Protein AF-A0A535AZI7-F1 (afdb_monomer)

Foldseek 3Di:
DDDPDPCVVVQQVPWDKDKDWDDWDDDDQKIKIWIKIWTDGDQDDTFMWTWIWMWGDPPDPDIDTDIDTDTDDDDRPDDDDPDPVNSVVVVVVVVVVVSVVVVVVVVVVVVVCPVVVPPPDDDPPDDDDDDDDD

Radius of gyration: 25.61 Å; Cα contacts (8 Å, |Δi|>4): 150; chains: 1; bounding box: 76×60×60 Å

Sequence (134 aa):
MLEADPHAADDVAGAVVVLGMAPAARHASTTTRTMAWALIGPHTARPLLEADLELGSLGHGRSQLAVAGRYYVPGSGTNRHIDRGTAHRVGEATIKEFVDGLTDQVHALSRGGVAMGACAGRPRHRNHASAATR

Secondary structure (DSSP, 8-state):
--PPPHHHHHHHTT-EEEEEEPPPEEETTEEEEEEEEEEE-SS----EEEEEEEEEE-STT-EEEEEEEEEE----SSS----HHHHHHHH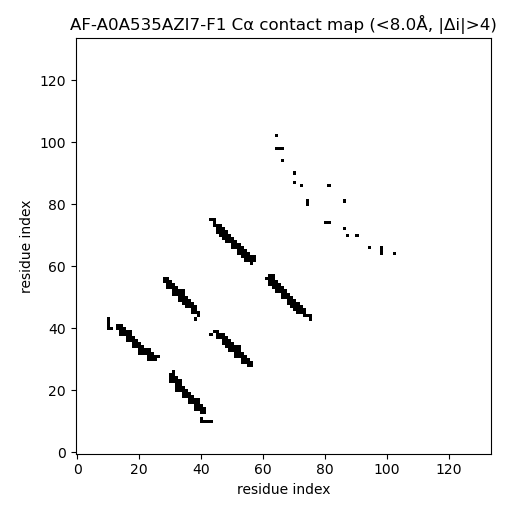HHHHHHHHHHHHHHHHHHHHHGGGGS-----------------

pLDDT: mean 71.95, std 17.39, range [35.72, 94.0]

Mean predicted aligned error: 13.88 Å

Solvent-accessible surface area (backbone atoms only — not comparable to full-atom values): 8251 Å² total; per-residue (Å²): 134,88,76,76,62,77,58,61,57,54,41,55,65,80,39,44,77,48,76,48,70,54,75,75,46,76,55,94,73,30,39,38,28,46,34,36,35,34,48,49,35,95,82,54,69,53,40,31,41,44,32,39,40,36,42,30,69,59,61,91,95,37,68,43,79,48,77,52,70,49,67,45,77,57,84,66,97,63,100,65,82,75,51,70,68,60,53,47,51,52,40,51,52,52,53,49,54,50,53,53,54,51,51,52,49,53,51,53,52,58,68,64,47,66,72,74,74,69,77,83,74,77,80,82,84,84,76,76,88,78,90,84,82,137

Structure (mmCIF, N/CA/C/O backbone):
data_AF-A0A535AZI7-F1
#
_entry.id   AF-A0A535AZI7-F1
#
loop_
_atom_site.group_PDB
_atom_site.id
_atom_site.type_symbol
_atom_site.label_atom_id
_atom_site.label_alt_id
_atom_site.label_comp_id
_atom_site.label_asym_id
_atom_site.label_entity_id
_atom_site.label_seq_id
_atom_site.pdbx_PDB_ins_code
_atom_site.Cartn_x
_atom_site.Cartn_y
_atom_site.Cartn_z
_atom_site.occupancy
_atom_site.B_iso_or_equiv
_atom_site.auth_seq_id
_atom_site.auth_comp_id
_atom_site.auth_asym_id
_atom_site.auth_atom_id
_atom_site.pdbx_PDB_model_num
ATOM 1 N N . MET A 1 1 ? 11.833 17.583 -22.728 1.00 35.72 1 MET A N 1
ATOM 2 C CA . MET A 1 1 ? 11.196 16.575 -23.595 1.00 35.72 1 MET A CA 1
ATOM 3 C C . MET A 1 1 ? 11.575 15.215 -23.024 1.00 35.72 1 MET A C 1
ATOM 5 O O . MET A 1 1 ? 12.743 14.856 -23.086 1.00 35.72 1 MET A O 1
ATOM 9 N N . LEU A 1 2 ? 10.658 14.577 -22.283 1.00 41.97 2 LEU A N 1
ATOM 10 C CA . LEU A 1 2 ? 10.8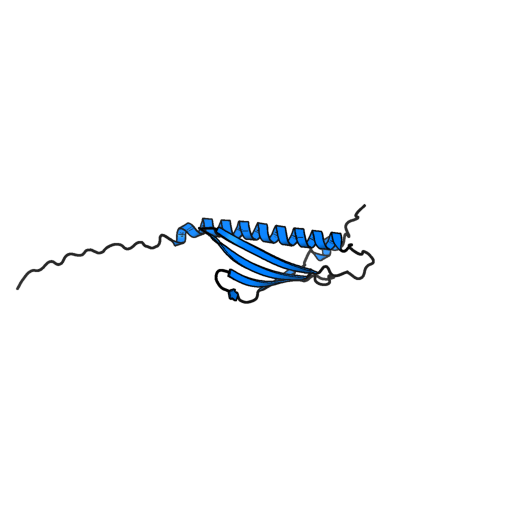66 13.243 -21.707 1.00 41.97 2 LEU A CA 1
ATOM 11 C C . LEU A 1 2 ? 10.588 12.215 -22.807 1.00 41.97 2 LEU A C 1
ATOM 13 O O . LEU A 1 2 ? 9.430 11.917 -23.069 1.00 41.97 2 LEU A O 1
ATOM 17 N N . GLU A 1 3 ? 11.626 11.679 -23.440 1.00 40.59 3 GLU A N 1
ATOM 18 C CA . GLU A 1 3 ? 11.460 10.486 -24.274 1.00 40.59 3 GLU A CA 1
ATOM 19 C C . GLU A 1 3 ? 11.313 9.281 -23.338 1.00 40.59 3 GLU A C 1
ATOM 21 O O . GLU A 1 3 ? 12.212 9.009 -22.530 1.00 40.59 3 GLU A O 1
ATOM 26 N N . ALA A 1 4 ? 10.163 8.607 -23.375 1.00 48.31 4 ALA A N 1
ATOM 27 C CA . ALA A 1 4 ? 9.958 7.357 -22.650 1.00 48.31 4 ALA A CA 1
ATOM 28 C C . ALA A 1 4 ? 11.017 6.348 -23.115 1.00 48.31 4 ALA A C 1
ATOM 30 O O . ALA A 1 4 ? 11.252 6.214 -24.312 1.00 48.31 4 ALA A O 1
ATOM 31 N N . ASP A 1 5 ? 11.696 5.690 -22.174 1.00 51.00 5 ASP A N 1
ATOM 32 C CA . ASP A 1 5 ? 12.575 4.579 -22.532 1.00 51.00 5 ASP A CA 1
ATOM 33 C C . ASP A 1 5 ? 11.686 3.465 -23.110 1.00 51.00 5 ASP A C 1
ATOM 35 O O . ASP A 1 5 ? 10.806 2.984 -22.386 1.00 51.00 5 ASP A O 1
ATOM 39 N N . PRO A 1 6 ? 11.850 3.086 -24.390 1.00 53.31 6 PRO A N 1
ATOM 40 C CA . PRO A 1 6 ? 11.009 2.071 -25.014 1.00 53.31 6 PRO A CA 1
ATOM 41 C C . PRO A 1 6 ? 11.120 0.715 -24.305 1.00 53.31 6 PRO A C 1
ATOM 43 O O . PRO A 1 6 ? 10.167 -0.056 -24.348 1.00 53.31 6 PRO A O 1
ATOM 46 N N . HIS A 1 7 ? 12.215 0.458 -23.579 1.00 51.09 7 HIS A N 1
ATOM 47 C CA . HIS A 1 7 ? 12.417 -0.777 -22.823 1.00 51.09 7 HIS A CA 1
ATOM 48 C C . HIS A 1 7 ? 11.859 -0.731 -21.398 1.00 51.09 7 HIS A C 1
ATOM 50 O O . HIS A 1 7 ? 11.711 -1.776 -20.771 1.00 51.09 7 HIS A O 1
ATOM 56 N N . ALA A 1 8 ? 11.481 0.443 -20.877 1.00 53.09 8 ALA A N 1
ATOM 57 C CA . ALA A 1 8 ? 10.835 0.523 -19.564 1.00 53.09 8 ALA A CA 1
ATOM 58 C C . ALA A 1 8 ? 9.454 -0.153 -19.564 1.00 53.09 8 ALA A C 1
ATOM 60 O O . ALA A 1 8 ? 9.037 -0.703 -18.548 1.00 53.09 8 ALA A O 1
ATOM 61 N N . ALA A 1 9 ? 8.748 -0.126 -20.697 1.00 49.47 9 ALA A N 1
ATOM 62 C CA . ALA A 1 9 ? 7.496 -0.857 -20.867 1.00 49.47 9 ALA A CA 1
ATOM 63 C C . ALA A 1 9 ? 7.734 -2.373 -20.993 1.00 49.47 9 ALA A C 1
ATOM 65 O O . ALA A 1 9 ? 6.983 -3.153 -20.406 1.00 49.47 9 ALA A O 1
ATOM 66 N N . ASP A 1 10 ? 8.806 -2.775 -21.687 1.00 52.09 10 ASP A N 1
ATOM 67 C CA . ASP A 1 10 ? 9.213 -4.179 -21.834 1.00 52.09 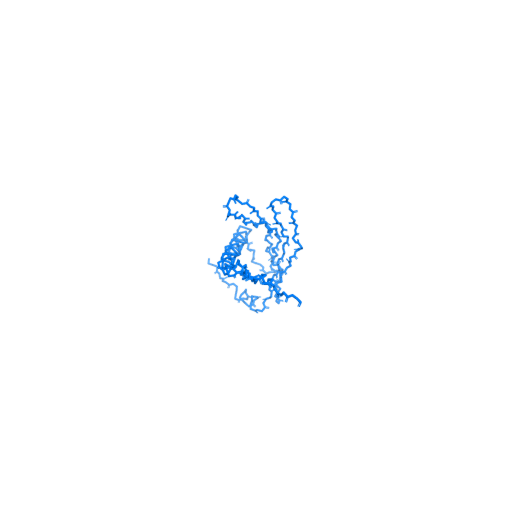10 ASP A CA 1
ATOM 68 C C . ASP A 1 10 ? 9.636 -4.801 -20.492 1.00 52.09 10 ASP A C 1
ATOM 70 O O . ASP A 1 10 ? 9.344 -5.964 -20.232 1.00 52.09 10 ASP A O 1
ATOM 74 N N . ASP A 1 11 ? 10.241 -4.016 -19.595 1.00 55.28 11 ASP A N 1
ATOM 75 C CA . ASP A 1 11 ? 10.614 -4.460 -18.246 1.00 55.28 11 ASP A CA 1
ATOM 76 C C . ASP A 1 11 ? 9.398 -4.728 -17.347 1.00 55.28 11 ASP A C 1
ATOM 78 O O . ASP A 1 11 ? 9.454 -5.594 -16.475 1.00 55.28 11 ASP A O 1
ATOM 82 N N . VAL A 1 12 ? 8.285 -4.016 -17.557 1.00 58.59 12 VAL A N 1
ATOM 83 C CA . VAL A 1 12 ? 7.013 -4.276 -16.857 1.00 58.59 12 VAL A CA 1
ATOM 84 C C . VAL A 1 12 ? 6.281 -5.464 -17.489 1.00 58.59 12 VAL A C 1
ATOM 86 O O . VAL A 1 12 ? 5.614 -6.227 -16.784 1.00 58.59 12 VAL A O 1
ATOM 89 N N . ALA A 1 13 ? 6.421 -5.656 -18.803 1.00 58.25 13 ALA A N 1
ATOM 90 C CA . ALA A 1 13 ? 5.830 -6.759 -19.551 1.00 58.25 13 ALA A CA 1
ATOM 91 C C . ALA A 1 13 ? 6.506 -8.098 -19.194 1.00 58.25 13 ALA A C 1
ATOM 93 O O . ALA A 1 13 ? 7.427 -8.570 -19.850 1.00 58.25 13 ALA A O 1
ATOM 94 N N . GLY A 1 14 ? 6.016 -8.731 -18.128 1.00 64.12 14 GLY A N 1
ATOM 95 C CA . GLY A 1 14 ? 6.558 -9.983 -17.589 1.00 64.12 14 GLY A CA 1
ATOM 96 C C . GLY A 1 14 ? 7.166 -9.841 -16.196 1.00 64.12 14 GLY A C 1
ATOM 97 O O . GLY A 1 14 ? 7.587 -10.843 -15.616 1.00 64.12 14 GLY A O 1
ATOM 98 N N . ALA A 1 15 ? 7.171 -8.633 -15.627 1.00 68.50 15 ALA A N 1
ATOM 99 C CA . ALA A 1 15 ? 7.546 -8.456 -14.239 1.00 68.50 15 ALA A CA 1
ATOM 100 C C . ALA A 1 15 ? 6.474 -9.005 -13.293 1.00 68.50 15 ALA A C 1
ATOM 102 O O . ALA A 1 15 ? 5.272 -8.793 -13.465 1.00 68.50 15 ALA A O 1
ATOM 103 N N . VAL A 1 16 ? 6.929 -9.683 -12.244 1.00 73.44 16 VAL A N 1
ATOM 104 C CA . VAL A 1 16 ? 6.080 -10.177 -11.161 1.00 73.44 16 VAL A CA 1
ATOM 105 C C . VAL A 1 16 ? 6.272 -9.286 -9.943 1.00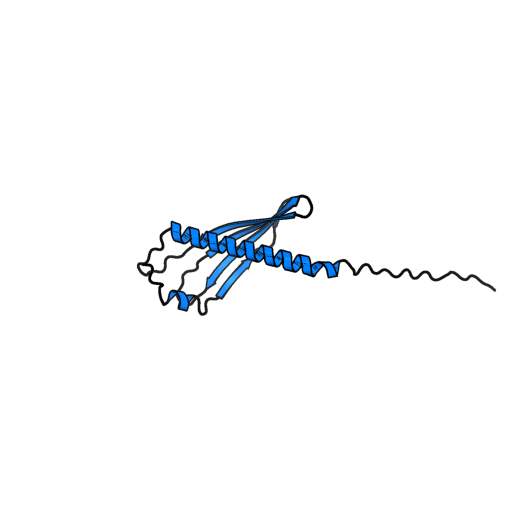 73.44 16 VAL A C 1
ATOM 107 O O . VAL A 1 16 ? 7.401 -9.001 -9.541 1.00 73.44 16 VAL A O 1
ATOM 110 N N . VAL A 1 17 ? 5.168 -8.871 -9.321 1.00 79.31 17 VAL A N 1
ATOM 111 C CA . VAL A 1 17 ? 5.203 -8.223 -8.007 1.00 79.31 17 VAL A CA 1
ATOM 112 C C . VAL A 1 17 ? 5.176 -9.306 -6.939 1.00 79.31 17 VAL A C 1
ATOM 114 O O . VAL A 1 17 ? 4.196 -10.039 -6.806 1.00 79.31 17 VAL A O 1
ATOM 117 N N . VAL A 1 18 ? 6.249 -9.403 -6.158 1.00 84.00 18 VAL A N 1
ATOM 118 C CA . VAL A 1 18 ? 6.285 -10.272 -4.979 1.00 84.00 18 VAL A CA 1
ATOM 119 C C . VAL A 1 18 ? 5.966 -9.433 -3.757 1.00 84.00 18 VAL A C 1
ATOM 121 O O . VAL A 1 18 ? 6.718 -8.519 -3.429 1.00 84.00 18 VAL A O 1
ATOM 124 N N . LEU A 1 19 ? 4.861 -9.762 -3.087 1.00 86.31 19 LEU A N 1
ATOM 125 C CA . LEU A 1 19 ? 4.429 -9.148 -1.836 1.00 86.31 19 LEU A CA 1
ATOM 126 C C . LEU A 1 19 ? 4.738 -10.083 -0.663 1.00 86.31 19 LEU A C 1
ATOM 128 O O . LEU A 1 19 ? 4.217 -11.195 -0.584 1.00 86.31 19 LEU A O 1
ATOM 132 N N . GLY A 1 20 ? 5.552 -9.608 0.271 1.00 88.25 20 GLY A N 1
ATOM 133 C CA . GLY A 1 20 ? 5.742 -10.212 1.582 1.00 88.25 20 GLY A CA 1
ATOM 134 C C . GLY A 1 20 ? 4.953 -9.446 2.638 1.00 88.25 20 GLY A C 1
ATOM 135 O O . GLY A 1 20 ? 4.968 -8.217 2.658 1.00 88.25 20 GLY A O 1
ATOM 136 N N . MET A 1 21 ? 4.291 -10.164 3.543 1.00 91.19 21 MET A N 1
ATOM 137 C CA . MET A 1 21 ? 3.665 -9.569 4.723 1.00 91.19 21 MET A CA 1
ATOM 138 C C . MET A 1 21 ? 4.026 -10.348 5.976 1.00 91.19 21 MET A C 1
ATOM 140 O O . MET A 1 21 ? 3.818 -11.560 6.054 1.00 91.19 21 MET A O 1
ATOM 144 N N . ALA A 1 22 ? 4.496 -9.629 6.986 1.00 91.00 22 ALA A N 1
ATOM 145 C CA . ALA A 1 22 ? 4.709 -10.169 8.313 1.00 91.00 22 ALA A CA 1
ATOM 146 C C . ALA A 1 22 ? 3.365 -10.490 9.001 1.00 91.00 22 ALA A C 1
ATOM 148 O O . ALA A 1 22 ? 2.297 -9.994 8.594 1.00 91.00 22 ALA A O 1
ATOM 149 N N . PRO A 1 23 ? 3.381 -11.329 10.053 1.00 91.69 23 PRO A N 1
ATOM 150 C CA . PRO A 1 23 ? 2.239 -11.488 10.942 1.00 91.69 23 PRO A CA 1
ATOM 151 C C . PRO A 1 23 ? 1.760 -10.141 11.490 1.00 91.69 23 PRO A C 1
ATOM 153 O O . PRO A 1 23 ? 2.543 -9.211 11.664 1.00 91.69 23 PRO A O 1
ATOM 156 N N . ALA A 1 24 ? 0.463 -10.041 11.770 1.00 91.50 24 ALA A N 1
ATOM 157 C CA . ALA A 1 24 ? -0.083 -8.837 12.375 1.00 91.50 24 ALA A CA 1
ATOM 158 C C . ALA A 1 24 ? 0.332 -8.725 13.842 1.00 91.50 24 ALA A C 1
ATOM 160 O O . ALA A 1 24 ? 0.067 -9.627 14.639 1.00 91.50 24 ALA A O 1
ATOM 161 N N . ALA A 1 25 ? 0.929 -7.592 14.194 1.00 91.06 25 ALA A N 1
ATOM 162 C CA . ALA A 1 25 ? 1.135 -7.183 15.570 1.00 91.06 25 ALA A CA 1
ATOM 163 C C . ALA A 1 25 ? -0.061 -6.335 16.018 1.00 91.06 25 ALA A C 1
ATOM 165 O O . ALA A 1 25 ? -0.561 -5.502 15.264 1.00 91.06 25 ALA A O 1
ATOM 166 N N . ARG A 1 26 ? -0.539 -6.539 17.247 1.00 90.94 26 ARG A N 1
ATOM 167 C CA . ARG A 1 26 ? -1.535 -5.654 17.864 1.00 90.94 26 A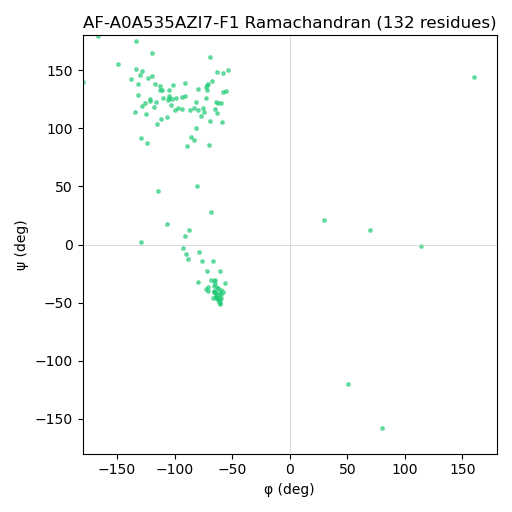RG A CA 1
ATOM 168 C C . ARG A 1 26 ? -0.888 -4.884 18.995 1.00 90.94 26 ARG A C 1
ATOM 170 O O . ARG A 1 26 ? -0.245 -5.481 19.855 1.00 90.94 26 ARG A O 1
ATOM 177 N N . HIS A 1 27 ? -1.120 -3.583 19.016 1.00 85.31 27 HIS A N 1
ATOM 178 C CA . HIS A 1 27 ? -0.717 -2.706 20.097 1.00 85.31 27 HIS A CA 1
ATOM 179 C C . HIS A 1 27 ? -1.888 -1.786 20.455 1.00 85.31 27 HIS A C 1
ATOM 181 O O . HIS A 1 27 ? -2.316 -0.962 19.648 1.00 85.31 27 HIS A O 1
ATOM 187 N N . ALA A 1 28 ? -2.432 -1.952 21.664 1.00 86.62 28 ALA A N 1
ATOM 188 C CA . ALA A 1 28 ? -3.660 -1.289 22.110 1.00 86.62 28 ALA A CA 1
ATOM 189 C C . ALA A 1 28 ? -4.821 -1.460 21.102 1.00 86.62 28 ALA A C 1
ATOM 191 O O . ALA A 1 28 ? -5.229 -2.586 20.814 1.00 86.62 28 ALA A O 1
ATOM 192 N N . SER A 1 29 ? -5.362 -0.360 20.574 1.00 85.94 29 SER A N 1
ATOM 193 C CA . SER A 1 29 ? -6.436 -0.337 19.573 1.00 85.94 29 SER A CA 1
ATOM 194 C C . SER A 1 29 ? -5.937 -0.334 18.121 1.00 85.94 29 SER A C 1
ATOM 196 O O . SER A 1 29 ? -6.754 -0.195 17.208 1.00 85.94 29 SER A O 1
ATOM 198 N N . THR A 1 30 ? -4.630 -0.502 17.902 1.00 90.19 30 THR A N 1
ATOM 199 C CA . THR A 1 30 ? -3.992 -0.468 16.581 1.00 90.19 30 THR A CA 1
ATOM 200 C C . THR A 1 30 ? -3.457 -1.846 16.202 1.00 90.19 30 THR A C 1
ATOM 202 O O . THR A 1 30 ? -2.859 -2.559 17.008 1.00 90.19 30 THR A O 1
ATOM 205 N N . THR A 1 31 ? -3.691 -2.245 14.956 1.00 93.25 31 THR A N 1
ATOM 206 C CA . THR A 1 31 ? -3.106 -3.436 14.336 1.00 93.25 31 THR A CA 1
ATOM 207 C C . THR A 1 31 ? -2.117 -2.990 13.270 1.00 93.25 31 THR A C 1
ATOM 209 O O . THR A 1 31 ? -2.500 -2.258 12.364 1.00 93.25 31 THR A O 1
ATOM 212 N N . THR A 1 32 ? -0.880 -3.465 13.349 1.00 93.75 32 THR A N 1
ATOM 213 C CA . THR A 1 32 ? 0.191 -3.132 12.407 1.00 93.75 32 THR A CA 1
ATOM 214 C C . THR A 1 32 ? 0.647 -4.387 11.670 1.00 93.75 32 THR A C 1
ATOM 216 O O . THR A 1 32 ? 0.790 -5.459 12.268 1.00 93.75 32 THR A O 1
ATOM 219 N N . ARG A 1 33 ? 0.881 -4.272 10.362 1.00 94.00 33 ARG A N 1
ATOM 220 C CA . ARG A 1 33 ? 1.524 -5.299 9.538 1.00 94.00 33 ARG A CA 1
ATOM 221 C C . ARG A 1 33 ? 2.673 -4.688 8.760 1.00 94.00 33 ARG A C 1
ATOM 223 O O . ARG A 1 33 ? 2.447 -3.849 7.897 1.00 94.00 33 ARG A O 1
ATOM 230 N N . THR A 1 34 ? 3.876 -5.183 8.999 1.00 92.50 34 THR A N 1
ATOM 231 C CA . THR A 1 34 ? 5.011 -4.877 8.132 1.00 92.50 34 THR A CA 1
ATOM 232 C C . THR A 1 34 ? 4.847 -5.616 6.810 1.00 92.50 34 THR A C 1
ATOM 234 O O . THR A 1 34 ? 4.538 -6.813 6.779 1.00 92.50 34 THR A O 1
ATOM 237 N N . MET A 1 35 ? 5.052 -4.905 5.714 1.00 90.62 35 MET A N 1
ATOM 238 C CA . MET A 1 35 ? 4.984 -5.421 4.361 1.00 90.62 35 MET A CA 1
ATOM 239 C C . MET A 1 35 ? 6.181 -4.954 3.544 1.00 90.62 35 MET A C 1
ATOM 241 O O . MET A 1 35 ? 6.736 -3.877 3.760 1.00 90.62 35 MET A O 1
ATOM 245 N N . ALA A 1 36 ? 6.553 -5.771 2.572 1.00 87.50 36 ALA A N 1
ATOM 246 C CA . ALA A 1 36 ? 7.514 -5.386 1.563 1.00 87.50 36 ALA A CA 1
ATOM 247 C C . ALA A 1 36 ? 7.049 -5.879 0.201 1.00 87.50 36 ALA A C 1
ATOM 249 O O . ALA A 1 36 ? 6.526 -6.990 0.093 1.00 87.50 36 ALA A O 1
ATOM 250 N N . TRP A 1 37 ? 7.266 -5.088 -0.843 1.00 85.50 37 TRP A N 1
ATOM 251 C CA . TRP A 1 37 ? 7.114 -5.579 -2.204 1.00 85.50 37 TRP A CA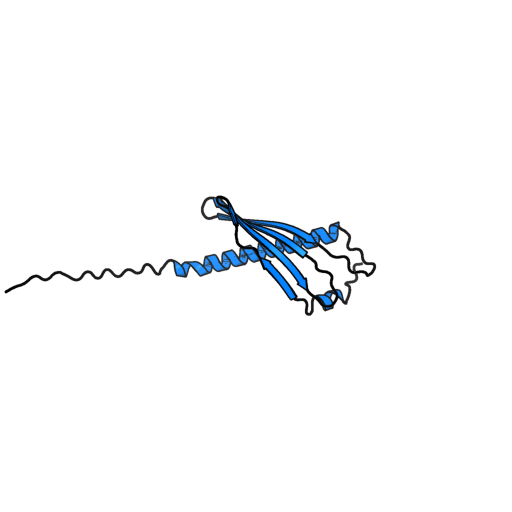 1
ATOM 252 C C . TRP A 1 37 ? 8.335 -5.279 -3.052 1.00 85.50 37 TRP A C 1
ATOM 254 O O . TRP A 1 37 ? 9.019 -4.272 -2.866 1.00 85.50 37 TRP A O 1
ATOM 264 N N . ALA A 1 38 ? 8.579 -6.167 -4.007 1.00 81.12 38 ALA A N 1
ATOM 265 C CA . ALA A 1 38 ? 9.601 -6.008 -5.022 1.00 81.12 38 ALA A CA 1
ATOM 266 C C . ALA A 1 38 ? 9.009 -6.317 -6.395 1.00 81.12 38 ALA A C 1
ATOM 268 O O . ALA A 1 38 ? 8.293 -7.309 -6.555 1.00 81.12 38 ALA A O 1
ATOM 269 N N . LEU A 1 39 ? 9.364 -5.499 -7.382 1.00 76.31 39 LEU A N 1
ATOM 270 C CA . LEU A 1 39 ? 9.179 -5.843 -8.785 1.00 76.31 39 LEU A CA 1
ATOM 271 C C . LEU A 1 39 ? 10.345 -6.743 -9.220 1.00 76.31 39 LEU A C 1
ATOM 273 O O . LEU A 1 39 ? 11.509 -6.368 -9.063 1.00 76.31 39 LEU A O 1
ATOM 277 N N . ILE A 1 40 ? 10.041 -7.942 -9.711 1.00 74.81 40 ILE A N 1
ATOM 278 C CA . ILE A 1 40 ? 11.025 -8.901 -10.222 1.00 74.81 40 ILE A CA 1
ATOM 279 C C . ILE A 1 40 ? 10.818 -9.019 -11.731 1.00 74.81 40 ILE A C 1
ATOM 281 O O . ILE A 1 40 ? 9.827 -9.605 -12.161 1.00 74.81 40 ILE A O 1
ATOM 285 N N . GLY A 1 41 ? 11.746 -8.458 -12.509 1.00 68.81 41 GLY A N 1
ATOM 286 C CA . GLY A 1 41 ? 11.741 -8.476 -13.974 1.00 68.81 41 GLY A CA 1
ATOM 287 C C . GLY A 1 41 ? 13.107 -8.855 -14.567 1.00 68.81 41 GLY A C 1
ATOM 288 O O . GLY A 1 41 ? 14.071 -9.030 -13.815 1.00 68.81 41 GLY A O 1
ATOM 289 N N . PRO A 1 42 ? 13.204 -9.004 -15.901 1.00 61.00 42 PRO A N 1
ATOM 290 C CA . PRO A 1 42 ? 14.392 -9.529 -16.580 1.00 61.00 42 PRO A CA 1
ATOM 291 C C . PRO A 1 42 ? 15.640 -8.641 -16.455 1.00 61.00 42 PRO A C 1
ATOM 293 O O . PRO A 1 42 ? 16.755 -9.170 -16.440 1.00 61.00 42 PRO A O 1
ATOM 296 N N . HIS A 1 43 ? 15.476 -7.314 -16.349 1.00 56.38 43 HIS A N 1
ATOM 297 C CA . HIS A 1 43 ? 16.600 -6.366 -16.391 1.00 56.38 43 HIS A CA 1
ATOM 298 C C . HIS A 1 43 ? 16.642 -5.343 -15.246 1.00 56.38 43 HIS A C 1
ATOM 300 O O . HIS A 1 43 ? 17.573 -4.535 -15.182 1.00 56.38 43 HIS A O 1
ATOM 306 N N . THR A 1 44 ? 15.711 -5.394 -14.289 1.00 54.41 44 THR A N 1
ATOM 307 C CA . THR A 1 44 ? 15.590 -4.354 -13.259 1.00 54.41 44 THR A CA 1
ATOM 308 C C . THR A 1 44 ? 16.108 -4.789 -11.886 1.00 54.41 44 THR A C 1
ATOM 310 O O . THR A 1 44 ? 15.695 -5.790 -11.297 1.00 54.41 44 THR A O 1
ATOM 313 N N . ALA A 1 45 ? 16.989 -3.954 -11.327 1.00 54.50 45 ALA A N 1
ATOM 314 C CA . ALA A 1 45 ? 17.193 -3.863 -9.890 1.00 54.50 45 ALA A CA 1
ATOM 315 C C . ALA A 1 45 ? 15.855 -3.492 -9.224 1.00 54.50 45 ALA A C 1
ATOM 317 O O . ALA A 1 45 ? 15.026 -2.812 -9.823 1.00 54.50 45 ALA A O 1
ATOM 318 N N . ARG A 1 46 ? 15.619 -3.979 -8.003 1.00 54.38 46 ARG A N 1
ATOM 319 C CA . ARG A 1 46 ? 14.296 -3.996 -7.355 1.00 54.38 46 ARG A CA 1
ATOM 320 C C . ARG A 1 46 ? 13.886 -2.622 -6.814 1.00 54.38 46 ARG A C 1
ATOM 322 O O . ARG A 1 46 ? 14.476 -2.205 -5.813 1.00 54.38 46 ARG A O 1
ATOM 329 N N . PRO A 1 47 ? 12.888 -1.915 -7.383 1.00 56.66 47 PRO A N 1
ATOM 330 C CA . PRO A 1 47 ? 12.183 -0.926 -6.599 1.00 56.66 47 PRO A CA 1
ATOM 331 C C . PRO A 1 47 ? 11.471 -1.645 -5.465 1.00 56.66 47 PRO A C 1
ATOM 333 O O . PRO A 1 47 ? 10.738 -2.615 -5.675 1.00 56.66 47 PRO A O 1
ATOM 336 N N . LEU A 1 48 ? 11.798 -1.214 -4.256 1.00 72.94 48 LEU A N 1
ATOM 337 C CA . LEU A 1 48 ? 11.446 -1.889 -3.023 1.00 72.94 48 LEU A CA 1
ATOM 338 C C . LEU A 1 48 ? 10.555 -0.930 -2.246 1.00 72.94 48 LEU A C 1
ATOM 340 O O . LEU A 1 48 ? 10.994 0.173 -1.921 1.00 72.94 48 LEU A O 1
ATOM 344 N N . LEU A 1 49 ? 9.310 -1.311 -1.977 1.00 82.06 49 LEU A N 1
ATOM 345 C CA . LEU A 1 49 ? 8.599 -0.697 -0.863 1.00 82.06 49 LEU A CA 1
ATOM 346 C C . LEU A 1 49 ? 8.879 -1.560 0.354 1.00 82.06 49 LEU A C 1
ATOM 348 O O . LEU A 1 49 ? 8.631 -2.760 0.314 1.00 82.06 49 LEU A O 1
ATOM 352 N N . GLU A 1 50 ? 9.338 -0.937 1.426 1.00 87.00 50 GLU A N 1
ATOM 353 C CA . GLU A 1 50 ? 9.247 -1.486 2.775 1.00 87.00 50 GLU A CA 1
ATOM 354 C C . GLU A 1 50 ? 8.356 -0.544 3.574 1.00 87.00 50 GLU A C 1
ATOM 356 O O . GLU A 1 50 ? 8.618 0.662 3.618 1.00 87.00 50 GLU A O 1
ATOM 361 N N . ALA A 1 51 ? 7.274 -1.060 4.144 1.00 90.19 51 ALA A N 1
ATOM 362 C CA . ALA A 1 51 ? 6.278 -0.237 4.807 1.00 90.19 51 ALA A CA 1
ATOM 363 C C . ALA A 1 51 ? 5.592 -0.962 5.959 1.00 90.19 51 ALA A C 1
ATOM 365 O O . ALA A 1 51 ? 5.449 -2.181 5.953 1.00 90.19 51 ALA A O 1
ATOM 366 N N . ASP A 1 52 ? 5.087 -0.181 6.900 1.00 91.69 52 ASP A N 1
ATOM 367 C CA . ASP A 1 52 ? 4.146 -0.614 7.912 1.00 91.69 52 ASP A CA 1
ATOM 368 C C . ASP A 1 52 ? 2.741 -0.151 7.525 1.00 91.69 52 ASP A C 1
ATOM 370 O O . ASP A 1 52 ? 2.492 1.027 7.256 1.00 91.69 52 ASP A O 1
ATOM 374 N N . LEU A 1 53 ? 1.826 -1.116 7.473 1.00 91.75 53 LEU A N 1
ATOM 375 C CA . LEU A 1 53 ? 0.396 -0.905 7.324 1.00 91.75 53 LEU A CA 1
ATOM 376 C C . LEU A 1 53 ? -0.232 -0.874 8.714 1.00 91.75 53 LEU A C 1
ATOM 378 O O . LEU A 1 53 ? -0.226 -1.887 9.415 1.00 91.75 53 LEU A O 1
ATOM 382 N N . GLU A 1 54 ? -0.808 0.254 9.098 1.00 92.81 54 GLU A N 1
ATOM 383 C CA . GLU A 1 54 ? -1.450 0.442 10.393 1.00 92.81 54 GLU A CA 1
ATOM 384 C C . GLU A 1 54 ? -2.957 0.619 10.235 1.00 92.81 54 GLU A C 1
ATOM 386 O O . GLU A 1 54 ? -3.435 1.400 9.412 1.00 92.81 54 GLU A O 1
ATOM 391 N N . LEU A 1 55 ? -3.712 -0.099 11.061 1.00 90.81 55 LEU A N 1
ATOM 392 C CA . LEU A 1 55 ? -5.158 0.011 11.166 1.00 90.81 55 LEU A CA 1
ATOM 393 C C . LEU A 1 55 ? -5.538 0.288 12.620 1.00 90.81 55 LEU A C 1
ATOM 395 O O . LEU A 1 55 ? -5.389 -0.579 13.483 1.00 90.81 55 LEU A O 1
ATOM 399 N N . GLY A 1 56 ? -6.048 1.485 12.884 1.00 90.81 56 GLY A N 1
ATOM 400 C CA . GLY A 1 56 ? -6.493 1.926 14.206 1.00 90.81 56 GLY A CA 1
ATOM 401 C C . GLY A 1 56 ? -7.972 2.303 14.234 1.00 90.81 56 GLY A C 1
ATOM 402 O O . GLY A 1 56 ? -8.605 2.511 13.199 1.00 90.81 56 GLY A O 1
ATOM 403 N N . SER A 1 57 ? -8.542 2.411 15.433 1.00 88.69 57 SER A N 1
ATOM 404 C CA . SER A 1 57 ? -9.879 2.990 15.621 1.00 88.69 57 SER A CA 1
ATOM 405 C C . SER A 1 57 ? -9.824 4.520 15.588 1.00 88.69 57 SER A C 1
ATOM 407 O O . SER A 1 57 ? -8.997 5.119 16.272 1.00 88.69 57 SER A O 1
ATOM 409 N N . LEU A 1 58 ? -10.744 5.147 14.847 1.00 87.94 58 LEU A N 1
ATOM 410 C CA . LEU A 1 58 ? -10.928 6.603 14.778 1.00 87.94 58 LEU A CA 1
ATOM 411 C C . LEU A 1 58 ? -12.296 7.013 15.363 1.00 87.94 58 LEU A C 1
ATOM 413 O O . LEU A 1 58 ? -13.071 7.788 14.784 1.00 87.94 58 LEU A O 1
ATOM 417 N N . GLY A 1 59 ? -12.612 6.448 16.528 1.00 84.62 59 GLY A N 1
ATOM 418 C CA . GLY A 1 59 ? -13.879 6.657 17.227 1.00 84.62 59 GLY A CA 1
ATOM 419 C C . GLY A 1 59 ? -15.023 5.807 16.667 1.00 84.62 59 GLY A C 1
ATOM 420 O O . GLY A 1 59 ? -14.813 4.752 16.073 1.00 84.62 59 GLY A O 1
ATOM 421 N N . HIS A 1 60 ? -16.264 6.240 16.900 1.00 83.81 60 HIS A N 1
ATOM 422 C CA . HIS A 1 60 ? -17.447 5.421 16.626 1.00 83.81 60 HIS A CA 1
ATOM 423 C C . HIS A 1 60 ? -17.604 5.087 15.137 1.00 83.81 60 HIS A C 1
ATOM 425 O O . HIS A 1 60 ? -17.870 5.963 14.318 1.00 83.81 60 HIS A O 1
ATOM 431 N N . GLY A 1 61 ? -17.456 3.800 14.809 1.00 82.25 61 GLY A N 1
ATOM 432 C CA . GLY A 1 61 ? -17.711 3.256 13.473 1.00 82.25 61 GLY A CA 1
ATOM 433 C C . GLY A 1 61 ? -16.705 3.670 12.398 1.00 82.25 61 GLY A C 1
ATOM 434 O O . GLY A 1 61 ? -16.977 3.464 11.219 1.00 82.25 61 GLY A O 1
ATOM 435 N N . ARG A 1 62 ? -15.563 4.258 12.777 1.00 86.12 62 ARG A N 1
ATOM 436 C CA . ARG A 1 62 ? -14.519 4.675 11.836 1.00 86.12 62 ARG A CA 1
ATOM 437 C C . ARG A 1 62 ? -13.198 4.016 12.181 1.00 86.12 62 ARG A C 1
ATOM 439 O O . ARG A 1 62 ? -12.841 3.883 13.351 1.00 86.12 62 ARG A O 1
ATOM 446 N N . SER A 1 63 ? -12.455 3.668 11.146 1.00 88.94 63 SER A N 1
ATOM 447 C CA . SER A 1 63 ? -11.089 3.176 11.257 1.00 88.94 63 SER A CA 1
ATOM 448 C C . SER A 1 63 ? -10.162 4.115 10.505 1.00 88.94 63 SER A C 1
ATOM 450 O O . SER A 1 63 ? -10.544 4.683 9.484 1.00 88.94 63 SER A O 1
ATOM 452 N N . GLN A 1 64 ? -8.956 4.285 11.027 1.00 90.25 64 GLN A N 1
ATOM 453 C CA . GLN A 1 64 ? -7.874 4.963 10.338 1.00 90.25 64 GLN A CA 1
ATOM 454 C C . GLN A 1 64 ? -6.962 3.907 9.731 1.00 90.25 64 GLN A C 1
ATOM 456 O O . GLN A 1 64 ? -6.495 3.018 10.442 1.00 90.25 64 GLN A O 1
ATOM 461 N N . L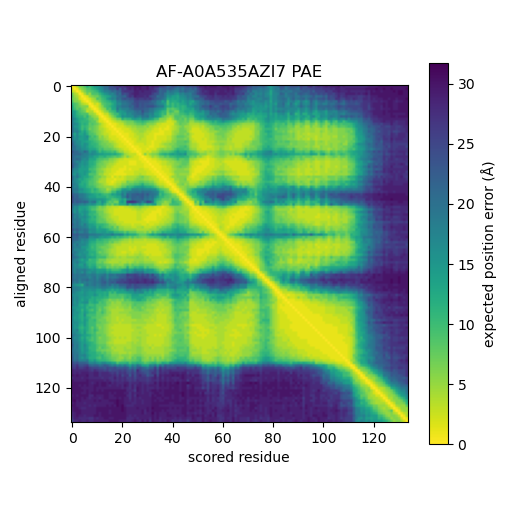EU A 1 65 ? -6.723 4.029 8.430 1.00 90.69 65 LEU A N 1
ATOM 462 C CA . LEU A 1 65 ? -5.733 3.264 7.691 1.00 90.69 65 LEU A CA 1
ATOM 463 C C . LEU A 1 65 ? -4.548 4.184 7.404 1.00 90.69 65 LEU A C 1
ATOM 465 O O . LEU A 1 65 ? -4.735 5.270 6.856 1.00 90.69 65 LEU A O 1
ATOM 469 N N . ALA A 1 66 ? -3.348 3.766 7.783 1.00 90.38 66 ALA A N 1
ATOM 470 C CA . ALA A 1 66 ? -2.120 4.486 7.490 1.00 90.38 66 ALA A CA 1
ATOM 471 C C . ALA A 1 66 ? -1.085 3.539 6.880 1.00 90.38 66 ALA A C 1
ATOM 473 O O . ALA A 1 66 ? -1.020 2.360 7.223 1.00 90.38 66 ALA A O 1
ATOM 474 N N . VAL A 1 67 ? -0.277 4.073 5.967 1.00 89.62 67 VAL A N 1
ATOM 475 C CA . VAL A 1 67 ? 0.893 3.394 5.409 1.00 89.62 67 VAL A CA 1
ATOM 476 C C . VAL A 1 67 ? 2.084 4.308 5.611 1.00 89.62 67 VAL A C 1
ATOM 478 O O . VAL A 1 67 ? 2.086 5.443 5.134 1.00 89.62 67 VAL A O 1
ATOM 481 N N . ALA A 1 68 ? 3.096 3.813 6.312 1.00 87.62 68 ALA A N 1
ATOM 482 C CA . ALA A 1 68 ? 4.358 4.509 6.504 1.00 87.62 68 ALA A CA 1
ATOM 483 C C . ALA A 1 68 ? 5.477 3.636 5.952 1.00 87.62 68 ALA A C 1
ATOM 485 O O . ALA A 1 68 ? 5.620 2.488 6.352 1.00 87.62 68 ALA A O 1
ATOM 486 N N . GLY A 1 69 ? 6.271 4.149 5.019 1.00 85.06 69 GLY A N 1
ATOM 487 C CA . GLY A 1 69 ? 7.273 3.318 4.371 1.00 85.06 69 GLY A CA 1
ATOM 488 C C . GLY A 1 69 ? 8.308 4.084 3.578 1.00 85.06 69 GLY A C 1
ATOM 489 O O . GLY A 1 69 ? 8.303 5.314 3.501 1.00 85.06 69 GLY A O 1
ATOM 490 N N . ARG A 1 70 ? 9.224 3.324 2.991 1.00 81.19 70 ARG A N 1
ATOM 491 C CA . ARG A 1 70 ? 10.306 3.815 2.146 1.00 81.19 70 ARG A CA 1
ATOM 492 C C . ARG A 1 70 ? 10.196 3.167 0.784 1.00 81.19 70 ARG A C 1
ATOM 494 O O . ARG A 1 70 ? 10.178 1.946 0.678 1.00 81.19 70 ARG A O 1
ATOM 501 N N . TYR A 1 71 ? 10.149 4.008 -0.240 1.00 77.25 71 TYR A N 1
ATOM 502 C CA . TYR A 1 71 ? 10.200 3.577 -1.624 1.00 77.25 71 TYR A CA 1
ATOM 503 C C . TYR A 1 71 ? 11.620 3.758 -2.157 1.00 77.25 71 TYR A C 1
ATOM 505 O O . TYR A 1 71 ? 12.135 4.878 -2.229 1.00 77.25 71 TYR A O 1
ATOM 513 N N . TYR A 1 72 ? 12.263 2.650 -2.502 1.00 73.38 72 TYR A N 1
ATOM 514 C CA . TYR A 1 72 ? 13.586 2.633 -3.106 1.00 73.38 72 TYR A CA 1
ATOM 515 C C . TYR A 1 72 ? 13.429 2.599 -4.624 1.00 73.38 72 TYR A C 1
ATOM 517 O O . TYR A 1 72 ? 12.747 1.725 -5.144 1.00 73.38 72 TYR A O 1
ATOM 525 N N . VAL A 1 73 ? 14.066 3.530 -5.338 1.00 67.50 73 VAL A N 1
ATOM 526 C CA . VAL A 1 73 ? 14.187 3.481 -6.802 1.00 67.50 73 VAL A CA 1
ATOM 527 C C . VAL A 1 73 ? 15.626 3.107 -7.124 1.00 67.50 73 VAL A C 1
ATOM 529 O O . VAL A 1 73 ? 16.528 3.908 -6.866 1.00 67.50 73 VAL A O 1
ATOM 532 N N . PRO A 1 74 ? 15.886 1.900 -7.632 1.00 60.53 74 PRO A N 1
ATOM 533 C CA . PRO A 1 74 ? 17.229 1.523 -8.011 1.00 60.53 74 PRO A CA 1
ATOM 534 C C . PRO A 1 74 ? 17.632 2.266 -9.281 1.00 60.53 74 PRO A C 1
ATOM 536 O O . PRO A 1 74 ? 16.857 2.380 -10.228 1.00 60.53 74 PRO A O 1
ATOM 539 N N . GLY A 1 75 ? 18.865 2.764 -9.302 1.00 57.22 75 GLY A N 1
ATOM 540 C CA . GLY A 1 75 ? 19.464 3.275 -10.527 1.00 57.22 75 GLY A CA 1
ATOM 541 C C . GLY A 1 75 ? 19.859 2.102 -11.415 1.00 57.22 75 GLY A C 1
ATOM 542 O O . GLY A 1 75 ? 20.746 1.333 -11.045 1.00 57.22 75 GLY A O 1
ATOM 543 N N . SER A 1 76 ? 19.214 1.947 -12.569 1.00 50.91 76 SER A N 1
ATOM 544 C CA . SER A 1 76 ? 19.736 1.091 -13.634 1.00 50.91 76 SER A CA 1
ATOM 545 C C . SER A 1 76 ? 21.023 1.716 -14.193 1.00 50.91 76 SER A C 1
ATOM 547 O O . SER A 1 76 ? 21.151 2.937 -14.294 1.00 50.91 76 SER A O 1
ATOM 549 N N . GLY A 1 77 ? 22.017 0.883 -14.507 1.00 50.75 77 GLY A N 1
ATOM 550 C CA . GLY A 1 77 ? 23.385 1.274 -14.881 1.00 50.75 77 GLY A CA 1
ATOM 551 C C . GLY A 1 77 ? 23.555 1.986 -16.232 1.00 50.75 77 GLY A C 1
ATOM 552 O O . GLY A 1 77 ? 24.622 1.897 -16.830 1.00 50.75 77 GLY A O 1
ATOM 553 N N . THR A 1 78 ? 22.549 2.702 -16.728 1.00 50.94 78 THR A N 1
ATOM 554 C CA . THR A 1 78 ? 22.579 3.404 -18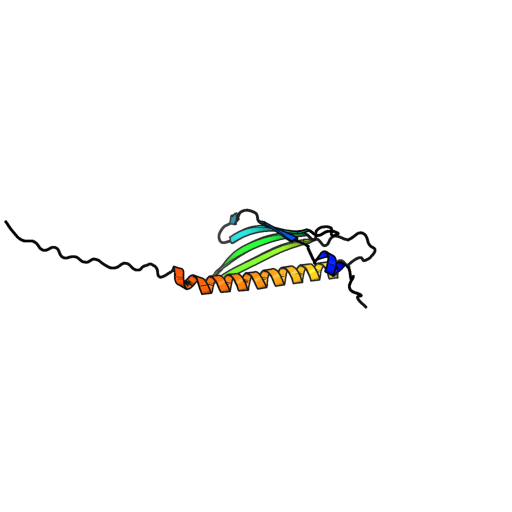.018 1.00 50.94 78 THR A CA 1
ATOM 555 C C . THR A 1 78 ? 22.135 4.853 -17.848 1.00 50.94 78 THR A C 1
ATOM 557 O O . THR A 1 78 ? 20.948 5.138 -17.903 1.00 50.94 78 THR A O 1
ATOM 560 N N . ASN A 1 79 ? 23.106 5.744 -17.607 1.00 43.19 79 ASN A N 1
ATOM 561 C CA . ASN A 1 79 ? 23.176 7.210 -17.814 1.00 43.19 79 ASN A CA 1
ATOM 562 C C . ASN A 1 79 ? 21.901 8.099 -17.751 1.00 43.19 79 ASN A C 1
ATOM 564 O O . ASN A 1 79 ? 21.897 9.215 -18.268 1.00 43.19 79 ASN A O 1
ATOM 568 N N . ARG A 1 80 ? 20.815 7.652 -17.118 1.00 54.31 80 ARG A N 1
ATOM 569 C CA . ARG A 1 80 ? 19.578 8.404 -16.899 1.00 54.31 80 ARG A CA 1
ATOM 570 C C . ARG A 1 80 ? 19.313 8.423 -15.403 1.00 54.31 80 ARG A C 1
ATOM 572 O O . ARG A 1 80 ? 18.618 7.580 -14.848 1.00 54.31 80 ARG A O 1
ATOM 579 N N . HIS A 1 81 ? 19.901 9.409 -14.739 1.00 54.47 81 HIS A N 1
ATOM 580 C CA . HIS A 1 81 ? 19.577 9.697 -13.353 1.00 54.47 81 HIS A CA 1
ATOM 581 C C . HIS A 1 81 ? 18.155 10.263 -13.296 1.00 54.47 81 HIS A C 1
ATOM 583 O O . HIS A 1 81 ? 17.927 11.408 -13.682 1.00 54.47 81 HIS A O 1
ATOM 589 N N . ILE A 1 82 ? 17.192 9.469 -12.821 1.00 61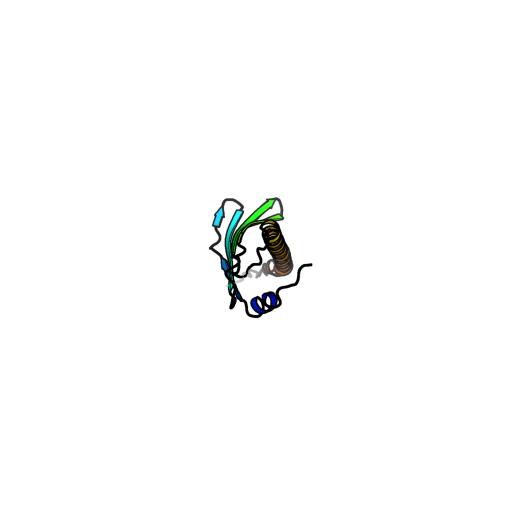.44 82 ILE A N 1
ATOM 590 C CA . ILE A 1 82 ? 15.948 10.039 -12.297 1.00 61.44 82 ILE A CA 1
ATOM 591 C C . ILE A 1 82 ? 16.361 10.892 -11.101 1.00 61.44 82 ILE A C 1
ATOM 593 O O . ILE A 1 82 ? 17.011 10.400 -10.174 1.00 61.44 82 ILE A O 1
ATOM 597 N N . ASP A 1 83 ? 16.037 12.182 -11.136 1.00 68.88 83 ASP A N 1
ATOM 598 C CA . ASP A 1 83 ? 16.334 13.045 -10.005 1.00 68.88 83 ASP A CA 1
ATOM 599 C C . ASP A 1 83 ? 15.554 12.570 -8.766 1.00 68.88 83 ASP A C 1
ATOM 601 O O . ASP A 1 83 ? 14.444 12.032 -8.849 1.00 68.88 83 ASP A O 1
ATOM 605 N N . ARG A 1 84 ? 16.146 12.768 -7.587 1.00 69.12 84 ARG A N 1
ATOM 606 C CA . ARG A 1 84 ? 15.589 12.297 -6.313 1.00 69.12 84 ARG A CA 1
ATOM 607 C C . ARG A 1 84 ? 14.165 12.808 -6.057 1.00 69.12 84 ARG A C 1
ATOM 609 O O . ARG A 1 84 ? 13.378 12.099 -5.435 1.00 69.12 84 ARG A O 1
ATOM 616 N N . GLY A 1 85 ? 13.834 14.014 -6.519 1.00 75.56 85 GLY A N 1
ATOM 617 C CA . GLY A 1 85 ? 12.510 14.610 -6.341 1.00 75.56 85 GLY A CA 1
ATOM 618 C C . GLY A 1 85 ? 11.448 13.922 -7.196 1.00 75.56 85 GLY A C 1
ATOM 619 O O . GLY A 1 85 ? 10.343 13.654 -6.726 1.00 75.56 85 GLY A O 1
ATOM 620 N N . THR A 1 86 ? 11.783 13.571 -8.434 1.00 75.31 86 THR A N 1
ATOM 621 C CA . THR A 1 86 ? 10.902 12.802 -9.319 1.00 75.31 86 THR A CA 1
ATOM 622 C C . THR A 1 86 ? 10.680 11.385 -8.795 1.00 75.31 86 THR A C 1
ATOM 624 O O . THR A 1 86 ? 9.531 10.964 -8.682 1.00 75.31 86 THR A O 1
ATOM 627 N N . ALA A 1 87 ? 11.738 10.686 -8.373 1.00 72.06 87 ALA A N 1
ATOM 628 C CA . ALA A 1 87 ? 11.620 9.360 -7.757 1.00 72.06 87 ALA A CA 1
ATOM 629 C C . ALA A 1 87 ? 10.726 9.373 -6.502 1.00 72.06 87 ALA A C 1
ATOM 631 O O . ALA A 1 87 ? 9.892 8.487 -6.317 1.00 72.06 87 ALA A O 1
ATOM 632 N N . HIS A 1 88 ? 10.863 10.406 -5.666 1.00 76.44 88 HIS A N 1
ATOM 633 C CA . HIS A 1 88 ? 10.046 10.569 -4.468 1.00 76.44 88 HIS A CA 1
ATOM 634 C C . HIS A 1 88 ? 8.560 10.751 -4.792 1.00 76.44 88 HIS A C 1
ATOM 636 O O . HIS A 1 88 ? 7.735 10.042 -4.225 1.00 76.44 88 HIS A O 1
ATOM 642 N N . ARG A 1 89 ? 8.222 11.626 -5.748 1.00 82.19 89 ARG A N 1
ATOM 643 C CA . ARG A 1 89 ? 6.827 11.858 -6.166 1.00 82.19 89 ARG A CA 1
ATOM 644 C C . ARG A 1 89 ? 6.177 10.618 -6.769 1.00 82.19 89 ARG A C 1
ATOM 646 O O . ARG A 1 89 ? 5.002 10.372 -6.531 1.00 82.19 89 ARG A O 1
ATOM 653 N N . VAL A 1 90 ? 6.935 9.825 -7.526 1.00 80.69 90 VAL A N 1
ATOM 654 C CA . VAL A 1 90 ? 6.446 8.537 -8.042 1.00 80.69 90 VAL A CA 1
ATOM 655 C C . VAL A 1 90 ? 6.154 7.577 -6.892 1.00 80.69 90 VAL A C 1
ATOM 657 O O . VAL A 1 90 ? 5.090 6.960 -6.875 1.00 80.69 90 VAL A O 1
ATOM 660 N N . GLY A 1 91 ? 7.058 7.479 -5.912 1.00 79.06 91 GLY A N 1
ATOM 661 C CA . GLY A 1 91 ? 6.832 6.668 -4.716 1.00 79.06 91 GLY A CA 1
ATOM 662 C C . GLY A 1 91 ? 5.594 7.118 -3.938 1.00 79.06 91 GLY A C 1
ATOM 663 O O . GLY A 1 91 ? 4.753 6.293 -3.596 1.00 79.06 91 GLY A O 1
ATOM 664 N N . GLU A 1 92 ? 5.442 8.425 -3.724 1.00 84.81 92 GLU A N 1
ATOM 665 C CA . GLU A 1 92 ? 4.284 9.019 -3.048 1.00 84.81 92 GLU A CA 1
ATOM 666 C C . GLU A 1 92 ? 2.974 8.720 -3.788 1.00 84.81 92 GLU A C 1
ATOM 668 O O . GLU A 1 92 ? 2.032 8.213 -3.182 1.00 84.81 92 GLU A O 1
ATOM 673 N N . ALA A 1 93 ? 2.925 8.960 -5.101 1.00 86.50 93 ALA A N 1
ATOM 674 C CA . ALA A 1 93 ? 1.749 8.674 -5.919 1.00 86.50 93 ALA A CA 1
ATOM 675 C C . ALA A 1 93 ? 1.385 7.181 -5.897 1.00 86.50 93 ALA A C 1
ATOM 677 O O . ALA A 1 93 ? 0.213 6.840 -5.767 1.00 86.50 93 ALA A O 1
ATOM 678 N N . THR A 1 94 ? 2.386 6.297 -5.954 1.00 82.25 94 THR A N 1
ATOM 679 C CA . THR A 1 94 ? 2.191 4.839 -5.887 1.00 82.25 94 THR A CA 1
ATOM 680 C C . THR A 1 94 ? 1.610 4.411 -4.540 1.00 82.25 94 THR A C 1
ATOM 682 O O . THR A 1 94 ? 0.667 3.624 -4.495 1.00 82.25 94 THR A O 1
ATOM 685 N N . ILE A 1 95 ? 2.142 4.943 -3.433 1.00 84.62 95 ILE A N 1
ATOM 686 C CA . ILE A 1 95 ? 1.633 4.648 -2.086 1.00 84.62 95 ILE A CA 1
ATOM 687 C C . ILE A 1 95 ? 0.207 5.182 -1.929 1.00 84.62 95 ILE A C 1
ATOM 689 O O . ILE A 1 95 ? -0.643 4.476 -1.390 1.00 84.62 95 ILE A O 1
ATOM 693 N N . LYS A 1 96 ? -0.078 6.392 -2.425 1.00 88.06 96 LYS A N 1
ATOM 694 C CA . LYS A 1 96 ? -1.422 6.979 -2.376 1.00 88.06 96 LYS A CA 1
ATOM 695 C C . LYS A 1 96 ? -2.433 6.112 -3.124 1.00 88.06 96 LYS A C 1
ATOM 697 O O . LYS A 1 96 ? -3.442 5.735 -2.544 1.00 88.06 96 LYS A O 1
ATOM 702 N N . GLU A 1 97 ? -2.129 5.742 -4.367 1.00 88.56 97 GLU A N 1
ATOM 703 C CA . GLU A 1 97 ? -3.005 4.896 -5.186 1.00 88.56 97 GLU A CA 1
ATOM 704 C C . GLU A 1 97 ? -3.258 3.532 -4.526 1.00 88.56 97 GLU A C 1
ATOM 706 O O . GLU A 1 97 ? -4.378 3.026 -4.518 1.00 88.56 97 GLU A O 1
ATOM 711 N N . PHE A 1 98 ? -2.229 2.958 -3.896 1.00 85.94 98 PHE A N 1
ATOM 712 C CA . PHE A 1 98 ? -2.369 1.727 -3.124 1.00 85.94 98 PHE A CA 1
ATOM 713 C C . PHE A 1 98 ? -3.321 1.886 -1.926 1.00 85.94 98 PHE A C 1
ATOM 715 O O . PHE A 1 98 ? -4.192 1.040 -1.718 1.00 85.94 98 PHE A O 1
ATOM 722 N N . VAL A 1 99 ? -3.171 2.954 -1.137 1.00 88.94 99 VAL A N 1
ATOM 723 C CA . VAL A 1 99 ? -4.027 3.220 0.033 1.00 88.94 99 VAL A CA 1
ATOM 724 C C . VAL A 1 99 ? -5.470 3.504 -0.383 1.00 88.94 99 VAL A C 1
ATOM 726 O O . VAL A 1 99 ? -6.398 2.990 0.250 1.00 88.94 99 VAL A O 1
ATOM 729 N N . ASP A 1 100 ? -5.665 4.269 -1.456 1.00 91.50 100 ASP A N 1
ATOM 730 C CA . ASP A 1 100 ? -6.983 4.577 -2.013 1.00 91.50 100 ASP A CA 1
ATOM 731 C C . ASP A 1 100 ? -7.677 3.279 -2.468 1.00 91.50 100 ASP A C 1
ATOM 733 O O . ASP A 1 100 ? -8.781 2.964 -2.016 1.00 91.50 100 ASP A O 1
ATOM 737 N N . GLY A 1 101 ? -6.978 2.439 -3.241 1.00 90.88 101 GLY A N 1
ATOM 738 C CA . GLY A 1 101 ? -7.495 1.141 -3.680 1.00 90.88 101 GLY A CA 1
ATOM 739 C C . GLY A 1 101 ? -7.794 0.173 -2.527 1.00 90.88 101 GLY A C 1
ATOM 740 O O . GLY A 1 101 ? -8.797 -0.546 -2.557 1.00 90.88 101 GLY A O 1
ATOM 741 N N . LEU A 1 102 ? -6.968 0.161 -1.475 1.00 88.69 102 LEU A N 1
ATOM 742 C CA . LEU A 1 102 ? -7.223 -0.648 -0.279 1.00 88.69 102 LEU A CA 1
ATOM 743 C C . LEU A 1 102 ? -8.478 -0.168 0.465 1.00 88.69 102 LEU A C 1
ATOM 745 O O . LEU A 1 102 ? -9.278 -0.991 0.917 1.00 88.69 102 LEU A O 1
ATOM 749 N N . THR A 1 103 ? -8.680 1.145 0.554 1.00 89.25 103 THR A N 1
ATOM 750 C CA . THR A 1 103 ? -9.874 1.748 1.164 1.00 89.25 103 THR A CA 1
ATOM 751 C C . THR A 1 103 ? -11.138 1.340 0.410 1.00 89.25 103 THR A C 1
ATOM 753 O O . THR A 1 103 ? -12.109 0.879 1.023 1.00 89.25 103 THR A O 1
ATOM 756 N N . ASP A 1 104 ? -11.106 1.401 -0.921 1.00 90.44 104 ASP A N 1
ATOM 757 C CA . ASP A 1 104 ? -12.218 0.973 -1.772 1.00 90.44 104 ASP A CA 1
ATOM 758 C C . ASP A 1 104 ? -12.548 -0.513 -1.599 1.00 90.44 104 ASP A C 1
ATOM 760 O O . ASP A 1 104 ? -13.722 -0.880 -1.458 1.00 90.44 104 ASP A O 1
ATOM 764 N N . GLN A 1 105 ? -11.527 -1.374 -1.535 1.00 89.94 105 GLN A N 1
ATOM 765 C CA . GLN A 1 105 ? -11.701 -2.809 -1.292 1.00 89.94 105 GLN A CA 1
ATOM 766 C C . GLN A 1 105 ? -12.291 -3.099 0.090 1.00 89.94 105 GLN A C 1
ATOM 768 O O . GLN A 1 105 ? -13.239 -3.879 0.208 1.00 89.94 105 GLN A O 1
ATOM 773 N N . VAL A 1 106 ? -11.798 -2.442 1.142 1.00 86.81 106 VAL A N 1
ATOM 774 C CA . VAL A 1 106 ? -12.352 -2.581 2.498 1.00 86.81 106 VAL A CA 1
ATOM 775 C C . VAL A 1 106 ? -13.819 -2.159 2.527 1.00 86.81 106 VAL A C 1
ATOM 777 O O . VAL A 1 106 ? -14.653 -2.856 3.115 1.00 86.81 106 VAL A O 1
ATOM 780 N N . HIS A 1 107 ? -14.173 -1.061 1.860 1.00 86.88 107 HIS A N 1
ATOM 781 C CA . HIS A 1 107 ? -15.560 -0.630 1.749 1.00 86.88 107 HIS A CA 1
ATOM 782 C C . HIS A 1 107 ? -16.427 -1.614 0.960 1.00 86.88 107 HIS A C 1
ATOM 784 O O . HIS A 1 107 ? -17.558 -1.888 1.369 1.00 86.88 107 HIS A O 1
ATOM 790 N N . ALA A 1 108 ? -15.921 -2.173 -0.140 1.00 86.38 108 ALA A N 1
ATOM 791 C CA . ALA A 1 108 ? -16.627 -3.191 -0.912 1.00 86.38 108 ALA A CA 1
ATOM 792 C C . ALA A 1 108 ? -16.911 -4.443 -0.066 1.00 86.38 108 ALA A C 1
ATOM 794 O O . ALA A 1 108 ? -18.059 -4.889 0.005 1.00 86.38 108 ALA A O 1
ATOM 795 N N . LEU A 1 109 ? -15.903 -4.947 0.651 1.00 85.00 109 LEU A N 1
ATOM 796 C CA . LEU A 1 109 ? -16.031 -6.099 1.548 1.00 85.00 109 LEU A CA 1
ATOM 797 C C . LEU A 1 109 ? -16.982 -5.821 2.718 1.00 85.00 109 LEU A C 1
ATOM 799 O O . LEU A 1 109 ? -17.822 -6.656 3.049 1.00 85.00 109 LEU A O 1
ATOM 803 N N . SER A 1 110 ? -16.909 -4.628 3.311 1.00 81.62 110 SER A N 1
ATOM 804 C CA . SER A 1 110 ? -17.786 -4.234 4.423 1.00 81.62 110 SER A CA 1
ATOM 805 C C . SER A 1 110 ? -19.250 -4.119 3.992 1.00 81.62 110 SER A C 1
ATOM 807 O O . SER A 1 110 ? -20.145 -4.494 4.746 1.00 81.62 110 SER A O 1
ATOM 809 N N . ARG A 1 111 ? -19.510 -3.650 2.763 1.00 78.44 111 ARG A N 1
ATOM 810 C CA . ARG A 1 111 ? -20.861 -3.614 2.179 1.00 78.44 111 ARG A CA 1
ATOM 811 C C . ARG A 1 111 ? -21.380 -5.012 1.831 1.00 78.44 111 ARG A C 1
ATOM 813 O O . ARG A 1 111 ? -22.560 -5.278 2.034 1.00 78.44 111 ARG A O 1
ATOM 820 N N . GLY A 1 112 ? -20.512 -5.911 1.359 1.00 65.25 112 GLY A N 1
ATOM 821 C CA . GLY A 1 112 ? -20.854 -7.315 1.092 1.00 65.25 112 GLY A CA 1
ATOM 822 C C . GLY A 1 112 ? -21.065 -8.164 2.357 1.00 65.25 112 GLY A C 1
ATOM 823 O O . GLY A 1 112 ? -21.773 -9.167 2.321 1.00 65.25 112 GLY A O 1
ATOM 824 N N . GLY A 1 113 ? -20.496 -7.748 3.493 1.00 52.41 113 GLY A N 1
ATOM 825 C CA . GLY A 1 113 ? -20.520 -8.473 4.769 1.00 52.41 113 GLY A CA 1
ATOM 826 C C . GLY A 1 113 ? -21.814 -8.373 5.590 1.00 52.41 113 GLY A C 1
ATOM 827 O O . GLY A 1 113 ? -21.953 -9.097 6.576 1.00 52.41 113 GLY A O 1
ATOM 828 N N . VAL A 1 114 ? -22.794 -7.548 5.195 1.00 50.88 114 VAL A N 1
ATOM 829 C CA . VAL A 1 114 ? -24.077 -7.428 5.929 1.00 50.88 114 VAL A CA 1
ATOM 830 C C . VAL A 1 114 ? -24.907 -8.727 5.863 1.00 50.88 114 VAL A C 1
ATOM 832 O O . VAL A 1 114 ? -25.787 -8.945 6.693 1.00 50.88 114 VAL A O 1
ATOM 835 N N . ALA A 1 115 ? -24.576 -9.662 4.965 1.00 50.22 115 ALA A N 1
ATOM 836 C CA . ALA A 1 115 ? -25.221 -10.976 4.895 1.00 50.22 115 ALA A CA 1
ATOM 837 C C . ALA A 1 115 ? -24.771 -11.980 5.985 1.00 50.22 115 ALA A C 1
ATOM 839 O O . ALA A 1 115 ? -25.458 -12.973 6.209 1.00 50.22 115 ALA A O 1
ATOM 840 N N . MET A 1 116 ? -23.669 -11.739 6.710 1.00 48.31 116 MET A N 1
ATOM 841 C CA . MET A 1 116 ? -23.161 -12.678 7.733 1.00 48.31 116 MET A CA 1
ATOM 842 C C . MET A 1 116 ? -23.664 -12.401 9.164 1.00 48.31 116 MET A C 1
ATOM 844 O O . MET A 1 116 ? -23.388 -13.181 10.072 1.00 48.31 116 MET A O 1
ATOM 848 N N . GLY A 1 117 ? -24.445 -11.336 9.379 1.00 43.09 117 GLY A N 1
ATOM 849 C CA . GLY A 1 117 ? -25.074 -11.026 10.674 1.00 43.09 117 GLY A CA 1
ATOM 850 C C . GLY A 1 117 ? -26.469 -11.635 10.887 1.00 43.09 117 GLY A C 1
ATOM 851 O O . GLY A 1 117 ? -27.003 -11.560 11.991 1.00 43.09 117 GLY A O 1
ATOM 852 N N . ALA A 1 118 ? -27.071 -12.247 9.860 1.00 46.06 118 ALA A N 1
ATOM 853 C CA . ALA A 1 118 ? -28.468 -12.699 9.883 1.00 46.06 118 ALA A CA 1
ATOM 854 C C . ALA A 1 118 ? -28.655 -14.226 10.004 1.00 46.06 118 ALA A C 1
ATOM 856 O O . ALA A 1 118 ? -29.751 -14.726 9.770 1.00 46.06 118 ALA A O 1
ATOM 857 N N . CYS A 1 119 ? -27.635 -14.979 10.434 1.00 40.78 119 CYS A N 1
ATOM 858 C CA . CYS A 1 119 ? -27.800 -16.395 10.810 1.00 40.78 119 CYS A CA 1
ATOM 859 C C . CYS A 1 119 ? -28.207 -16.607 12.282 1.00 40.78 119 CYS A C 1
ATOM 861 O O . CYS A 1 119 ? -28.235 -17.739 12.761 1.00 40.78 119 CYS A O 1
ATOM 863 N N . ALA A 1 120 ? -28.611 -15.556 13.005 1.00 54.72 120 ALA A N 1
ATOM 864 C CA . ALA A 1 120 ? -29.287 -15.685 14.299 1.00 54.72 120 ALA A CA 1
ATOM 865 C C . ALA A 1 120 ? -30.792 -15.990 14.128 1.00 54.72 120 ALA A C 1
ATOM 867 O O . ALA A 1 120 ? -31.654 -15.346 14.720 1.00 54.72 120 ALA A O 1
ATOM 868 N N . GLY A 1 121 ? -31.122 -16.990 13.311 1.00 42.38 121 GLY A N 1
ATOM 869 C CA . GLY A 1 121 ? -32.463 -17.556 13.222 1.00 42.38 121 GLY A CA 1
ATOM 870 C C . GLY A 1 121 ? -32.611 -18.695 14.222 1.00 42.38 121 GLY A C 1
ATOM 871 O O . GLY A 1 121 ? -32.419 -19.850 13.867 1.00 42.38 121 GLY A O 1
ATOM 872 N N . ARG A 1 122 ? -32.940 -18.382 15.480 1.00 53.06 122 ARG A N 1
ATOM 873 C CA . ARG A 1 122 ? -33.484 -19.358 16.440 1.00 53.06 122 ARG A CA 1
ATOM 874 C C . ARG A 1 122 ? -34.977 -19.545 16.135 1.00 53.06 122 ARG A C 1
ATOM 876 O O . ARG A 1 122 ? -35.734 -18.608 16.395 1.00 53.06 122 ARG A O 1
ATOM 883 N N . PRO A 1 123 ? -35.462 -20.725 15.713 1.00 47.97 123 PRO A N 1
ATOM 884 C CA . PRO A 1 123 ? -36.862 -21.064 15.885 1.00 47.97 123 PRO A CA 1
ATOM 885 C C . PRO A 1 123 ? -37.036 -21.596 17.309 1.00 47.97 123 PRO A C 1
ATOM 887 O O . PRO A 1 123 ? -36.452 -22.605 17.705 1.00 47.97 123 PRO A O 1
ATOM 890 N N . ARG A 1 124 ? -37.842 -20.887 18.101 1.00 54.16 124 ARG A N 1
ATOM 891 C CA . ARG A 1 124 ? -38.394 -21.394 19.359 1.00 54.16 124 ARG A CA 1
ATOM 892 C C . ARG A 1 124 ? -39.206 -22.654 19.058 1.00 54.16 124 ARG A C 1
ATOM 894 O O . ARG A 1 124 ? -40.334 -22.540 18.589 1.00 54.16 124 ARG A O 1
ATOM 901 N N . HIS A 1 125 ? -38.685 -23.834 19.380 1.00 47.59 125 HIS A N 1
ATOM 902 C CA . HIS A 1 125 ? -39.532 -25.018 19.488 1.00 47.59 125 HIS A CA 1
ATOM 903 C C . HIS A 1 125 ? -40.162 -25.036 20.883 1.00 47.59 125 HIS A C 1
ATOM 905 O O . HIS A 1 125 ? -39.593 -25.525 21.857 1.00 47.59 125 HIS A O 1
ATOM 911 N N . ARG A 1 126 ? -41.332 -24.407 20.982 1.00 53.94 126 ARG A N 1
ATOM 912 C CA . ARG A 1 126 ? -42.224 -24.500 22.132 1.00 53.94 126 ARG A CA 1
ATOM 913 C C . ARG A 1 126 ? -43.085 -25.740 21.902 1.00 53.94 126 ARG A C 1
ATOM 915 O O . ARG A 1 126 ? -44.108 -25.621 21.245 1.00 53.94 126 ARG A O 1
ATOM 922 N N . ASN A 1 127 ? -42.677 -26.902 22.415 1.00 47.03 127 ASN A N 1
ATOM 923 C CA . ASN A 1 127 ? -43.596 -28.034 22.505 1.00 47.03 127 ASN A CA 1
ATOM 924 C C . ASN A 1 127 ? -44.047 -28.258 23.939 1.00 47.03 127 ASN A C 1
ATOM 926 O O . ASN A 1 127 ? -43.259 -28.359 24.877 1.00 47.03 127 ASN A O 1
ATOM 930 N N . HIS A 1 128 ? -45.368 -28.245 24.036 1.00 49.44 128 HIS A N 1
ATOM 931 C CA . HIS A 1 128 ? -46.194 -28.380 25.206 1.00 49.44 128 HIS A CA 1
ATOM 932 C C . HIS A 1 128 ? -45.887 -29.667 25.968 1.00 49.44 128 HIS A C 1
ATOM 934 O O . HIS A 1 128 ? -45.882 -30.759 25.403 1.00 49.44 128 HIS A O 1
ATOM 940 N N . ALA A 1 129 ? -45.727 -29.520 27.280 1.00 54.16 129 ALA A N 1
ATOM 941 C CA . ALA A 1 129 ? -46.081 -30.573 28.208 1.00 54.16 129 ALA A CA 1
ATOM 942 C C . ALA A 1 129 ? -47.579 -30.870 28.035 1.00 54.16 129 ALA A C 1
ATOM 944 O O . ALA A 1 129 ? -48.410 -29.975 28.197 1.00 54.16 129 ALA A O 1
ATOM 945 N N . SER A 1 130 ? -47.909 -32.117 27.712 1.00 49.25 130 SER A N 1
ATOM 946 C CA . SER A 1 130 ? -49.229 -32.678 27.975 1.00 49.25 130 SER A CA 1
ATOM 947 C C . SER A 1 130 ? -49.038 -33.806 28.974 1.00 49.25 130 SER A C 1
ATOM 949 O O . SER A 1 130 ? -48.532 -34.874 28.641 1.00 49.25 130 SER A O 1
ATOM 951 N N . ALA A 1 131 ? -49.398 -33.516 30.219 1.00 51.56 131 ALA A N 1
ATOM 952 C CA . ALA A 1 131 ? -49.630 -34.507 31.250 1.00 51.56 131 ALA A CA 1
ATOM 953 C C . ALA A 1 131 ? -50.952 -35.232 30.966 1.00 51.56 131 ALA A C 1
ATOM 955 O O . ALA A 1 131 ? -51.935 -34.570 30.640 1.00 51.56 131 ALA A O 1
ATOM 956 N N . ALA A 1 132 ? -50.949 -36.559 31.103 1.00 49.66 132 ALA A N 1
ATOM 957 C CA . ALA A 1 132 ? -52.051 -37.446 31.508 1.00 49.66 132 ALA A CA 1
ATOM 958 C C . ALA A 1 132 ? -51.707 -38.875 31.042 1.00 49.66 132 ALA A C 1
ATOM 960 O O . ALA A 1 132 ? -51.176 -39.025 29.951 1.00 49.66 132 ALA A O 1
ATOM 961 N N . THR A 1 133 ? -52.004 -39.992 31.700 1.00 51.06 133 THR A N 1
ATOM 962 C CA . THR A 1 133 ? -52.536 -40.357 33.018 1.00 51.06 133 THR A CA 1
ATOM 963 C C . THR A 1 133 ? -52.567 -41.897 32.994 1.00 51.06 133 THR A C 1
ATOM 965 O O . THR A 1 133 ? -53.025 -42.442 31.993 1.00 51.06 133 THR A O 1
ATOM 968 N N . ARG A 1 134 ? -52.201 -42.533 34.120 1.00 51.03 134 ARG A N 1
ATOM 969 C CA . ARG A 1 134 ? -52.364 -43.959 34.500 1.00 51.03 134 ARG A CA 1
ATOM 970 C C . ARG A 1 134 ? -51.429 -45.007 33.906 1.00 51.03 134 ARG A C 1
ATOM 972 O O . ARG A 1 134 ? -51.370 -45.153 32.673 1.00 51.03 134 ARG A O 1
#

Nearest PDB structures (foldseek):
  6qlf-assembly1_P  TM=6.998E-01  e=6.791E-01  Saccharomyces cerevisiae
  7c5v-assembly1_A  TM=5.473E-01  e=6.025E-01  Nostoc sp. PCC 7120 = FACHB-418
  6wf4-assembly1_A  TM=5.651E-01  e=2.688E+00  Streptomyces sp. RM-5-8
  3ebt-assembly1_A-2  TM=5.611E-01  e=3.216E+00  Burkholderia pseudomallei K96243